Protein AF-A0AAU8MXS6-F1 (afdb_monomer_lite)

pLDDT: mean 88.03, std 15.33, range [37.66, 98.56]

Foldseek 3Di:
DDDDDDDDDDDPPPPPDDDPDAQDDDDADDADEAPDKDWQDDDLLQQWTWIKHQHPDLVDRMDIDIDGNDPPRDHQEHEDECVVVVDDVVVQKGFHDWHWHAHPVARQKTKIKTKIKRAFPPDQADQDPVRDRDDDPVVQVVCVVVVNHGDGMYMYMDMDMDGDGDPD

Radius of gyration: 22.42 Å; chains: 1; bounding box: 41×29×97 Å

Secondary structure (DSSP, 8-state):
---------------PPPPPPPSS-PPPPPPBPBT--EEEEEEGGGTEEEEEEE-S-SSS-EEEEEEES-TT---SSEEEEHHHH---TTTT-EEEEEEEEEETTEEEEEEEEEEEEE----PPPPB-TTS-B---HHHHHHHHHTT-SPP--EEEEEEEEEEPPTT-

Organism: NCBI:txid1792846

Structure (mmCIF, N/CA/C/O backbone):
data_AF-A0AAU8MXS6-F1
#
_entry.id   AF-A0AAU8MXS6-F1
#
loop_
_atom_site.group_PDB
_atom_site.id
_atom_site.type_symbol
_atom_site.label_atom_id
_atom_site.label_alt_id
_atom_site.label_comp_id
_atom_site.label_asym_id
_atom_site.label_entity_id
_atom_site.label_seq_id
_atom_site.pdbx_PDB_ins_code
_atom_site.Cartn_x
_atom_site.Cartn_y
_atom_site.Cartn_z
_atom_site.occupancy
_atom_site.B_iso_or_equiv
_atom_site.auth_seq_id
_atom_site.auth_comp_id
_atom_site.auth_asym_id
_atom_site.auth_atom_id
_atom_site.pdbx_PDB_model_num
ATOM 1 N N . MET A 1 1 ? -20.777 0.493 -58.062 1.00 40.25 1 MET A N 1
ATOM 2 C CA . MET A 1 1 ? -20.176 1.740 -57.546 1.00 40.25 1 MET A CA 1
ATOM 3 C C . MET A 1 1 ? -20.179 1.656 -56.030 1.00 40.25 1 MET A C 1
ATOM 5 O O . MET A 1 1 ? -21.248 1.624 -55.441 1.00 40.25 1 MET A O 1
ATOM 9 N N . ILE A 1 2 ? -19.001 1.482 -55.432 1.00 47.06 2 ILE A N 1
ATOM 10 C CA . ILE A 1 2 ? -18.788 1.376 -53.982 1.00 47.06 2 ILE A CA 1
ATOM 11 C C . ILE A 1 2 ? -18.377 2.770 -53.501 1.00 47.06 2 ILE A C 1
ATOM 13 O O . ILE A 1 2 ? -17.448 3.337 -54.071 1.00 47.06 2 ILE A O 1
ATOM 17 N N . ALA A 1 3 ? -19.040 3.319 -52.484 1.00 44.59 3 ALA A N 1
ATOM 18 C CA . ALA A 1 3 ? -18.560 4.504 -51.777 1.00 44.59 3 ALA A CA 1
ATOM 19 C C . ALA A 1 3 ? -18.800 4.322 -50.275 1.00 44.59 3 ALA A C 1
ATOM 21 O O . ALA A 1 3 ? -19.932 4.276 -49.797 1.00 44.59 3 ALA A O 1
ATOM 22 N N . SER A 1 4 ? -17.685 4.121 -49.584 1.00 49.50 4 SER A N 1
ATOM 23 C CA . SER A 1 4 ? -17.537 3.702 -48.198 1.00 49.50 4 SER A CA 1
ATOM 24 C C . SER A 1 4 ? -17.955 4.779 -47.193 1.00 49.50 4 SER A C 1
ATOM 26 O O . SER A 1 4 ? -17.556 5.935 -47.315 1.00 49.50 4 SER A O 1
ATOM 28 N N . LEU A 1 5 ? -18.685 4.375 -46.148 1.00 52.12 5 LEU A N 1
ATOM 29 C CA . LEU A 1 5 ? -18.848 5.151 -44.916 1.00 52.12 5 LEU A CA 1
ATOM 30 C C . LEU A 1 5 ? -17.538 5.114 -44.107 1.00 52.12 5 LEU A C 1
ATOM 32 O O . LEU A 1 5 ? -17.095 4.039 -43.703 1.00 52.12 5 LEU A O 1
ATOM 36 N N . LEU A 1 6 ? -16.947 6.279 -43.825 1.00 51.25 6 LEU A N 1
ATOM 37 C CA . LEU A 1 6 ? -15.937 6.432 -42.775 1.00 51.25 6 LEU A CA 1
ATOM 38 C C . LEU A 1 6 ? -16.637 6.668 -41.428 1.00 51.25 6 LEU A C 1
ATOM 40 O O . LEU A 1 6 ? -17.247 7.713 -41.212 1.00 51.25 6 LEU A O 1
ATOM 44 N N . CYS A 1 7 ? -16.509 5.710 -40.509 1.00 44.09 7 CYS A N 1
ATOM 45 C CA . CYS A 1 7 ? -16.785 5.906 -39.088 1.00 44.09 7 CYS A CA 1
ATOM 46 C C . CYS A 1 7 ? -15.515 6.434 -38.406 1.00 44.09 7 CYS A C 1
ATOM 48 O O . CYS A 1 7 ? -14.561 5.687 -38.192 1.00 44.09 7 CYS A O 1
ATOM 50 N N . THR A 1 8 ? -15.499 7.716 -38.053 1.00 57.19 8 THR A N 1
ATOM 51 C CA . THR A 1 8 ? -14.440 8.321 -37.236 1.00 57.19 8 THR A CA 1
ATOM 52 C C . THR A 1 8 ? -14.635 7.894 -35.779 1.00 57.19 8 THR A C 1
ATOM 54 O O . THR A 1 8 ? -15.556 8.354 -35.106 1.00 57.19 8 THR A O 1
ATOM 57 N N . GLY A 1 9 ? -13.797 6.978 -35.291 1.00 46.97 9 GLY A N 1
ATOM 58 C CA . GLY A 1 9 ? -13.799 6.554 -33.891 1.00 46.97 9 GLY A CA 1
ATOM 59 C C . GLY A 1 9 ? -13.291 7.666 -32.972 1.00 46.97 9 GLY A C 1
ATOM 60 O O . GLY A 1 9 ? -12.161 8.129 -33.121 1.00 46.97 9 GLY A O 1
ATOM 61 N N . LEU A 1 10 ? -14.113 8.082 -32.004 1.00 50.62 10 LEU A N 1
ATOM 62 C CA . LEU A 1 10 ? -13.661 8.908 -30.888 1.00 50.62 10 LEU A CA 1
ATOM 63 C C . LEU A 1 10 ? -12.763 8.064 -29.976 1.00 50.62 10 LEU A C 1
ATOM 65 O O . LEU A 1 10 ? -13.235 7.180 -29.262 1.00 50.62 10 LEU A O 1
ATOM 69 N N . ALA A 1 11 ? -11.464 8.355 -29.981 1.00 47.00 11 ALA A N 1
ATOM 70 C CA . ALA A 1 11 ? -10.541 7.869 -28.968 1.00 47.00 11 ALA A CA 1
ATOM 71 C C . ALA A 1 11 ? -10.837 8.587 -27.640 1.00 47.00 11 ALA A C 1
ATOM 73 O O . ALA A 1 11 ? -10.437 9.732 -27.427 1.00 47.00 11 ALA A O 1
ATOM 74 N N . GLY A 1 12 ? -11.568 7.914 -26.751 1.00 40.00 12 GLY A N 1
ATOM 75 C CA . GLY A 1 12 ? -11.759 8.333 -25.367 1.00 40.00 12 GLY A CA 1
ATOM 76 C C . GLY A 1 12 ? -10.446 8.241 -24.595 1.00 40.00 12 GLY A C 1
ATOM 77 O O . GLY A 1 12 ? -10.146 7.218 -23.985 1.00 40.00 12 GLY A O 1
ATOM 78 N N . GLY A 1 13 ? -9.650 9.309 -24.620 1.00 40.53 13 GLY A N 1
ATOM 79 C CA . GLY A 1 13 ? -8.551 9.487 -23.681 1.00 40.53 13 GLY A CA 1
ATOM 80 C C . GLY A 1 13 ? -9.128 9.706 -22.288 1.00 40.53 13 GLY A C 1
ATOM 81 O O . GLY A 1 13 ? -9.574 10.808 -21.974 1.00 40.53 13 GLY A O 1
ATOM 82 N N . ALA A 1 14 ? -9.144 8.660 -21.462 1.00 43.31 14 ALA A N 1
ATOM 83 C CA . ALA A 1 14 ? -9.411 8.786 -20.038 1.00 43.31 14 ALA A CA 1
ATOM 84 C C . ALA A 1 14 ? -8.336 9.701 -19.432 1.00 43.31 14 ALA A C 1
ATOM 86 O O . ALA A 1 14 ? -7.217 9.273 -19.158 1.00 43.31 14 ALA A O 1
ATOM 87 N N . HIS A 1 15 ? -8.663 10.983 -19.268 1.00 37.66 15 HIS A N 1
ATOM 88 C CA . HIS A 1 15 ? -7.896 11.881 -18.419 1.00 37.66 15 HIS A CA 1
ATOM 89 C C . HIS A 1 15 ? -8.007 11.331 -16.997 1.00 37.66 15 HIS A C 1
ATOM 91 O O . HIS A 1 15 ? -9.010 11.537 -16.315 1.00 37.66 15 HIS A O 1
ATOM 97 N N . ALA A 1 16 ? -6.995 10.581 -16.562 1.00 54.59 16 ALA A N 1
ATOM 98 C CA . ALA A 1 16 ? -6.805 10.333 -15.146 1.00 54.59 16 ALA A CA 1
ATOM 99 C C . ALA A 1 16 ? -6.630 11.707 -14.493 1.00 54.59 16 ALA A C 1
ATOM 101 O O . ALA A 1 16 ? -5.709 12.448 -14.848 1.00 54.59 16 ALA A O 1
ATOM 102 N N . ALA A 1 17 ? -7.555 12.080 -13.606 1.00 61.12 17 ALA A N 1
ATOM 103 C CA . ALA A 1 17 ? -7.395 13.270 -12.786 1.00 61.12 17 ALA A CA 1
ATOM 104 C C . ALA A 1 17 ? -6.012 13.212 -12.125 1.00 61.12 17 ALA A C 1
ATOM 106 O O . ALA A 1 17 ? -5.599 12.149 -11.654 1.00 61.12 17 ALA A O 1
ATOM 107 N N . ALA A 1 18 ? -5.284 14.329 -12.149 1.00 79.75 18 ALA A N 1
ATOM 108 C CA . ALA A 1 18 ? -3.978 14.396 -11.515 1.00 79.75 18 ALA A CA 1
ATOM 109 C C . ALA A 1 18 ? -4.115 13.987 -10.043 1.00 79.75 18 ALA A C 1
ATOM 111 O O . ALA A 1 18 ? -5.031 14.443 -9.354 1.00 79.75 18 ALA A O 1
ATOM 112 N N . ASP A 1 19 ? -3.220 13.112 -9.583 1.00 87.81 19 ASP A N 1
ATOM 113 C CA . ASP A 1 19 ? -3.178 12.722 -8.176 1.00 87.81 19 ASP A CA 1
ATOM 114 C C . ASP A 1 19 ? -3.042 13.983 -7.297 1.00 87.81 19 ASP A C 1
ATOM 116 O O . ASP A 1 19 ? -2.292 14.896 -7.673 1.00 87.81 19 ASP A O 1
ATOM 120 N N . PRO A 1 20 ? -3.714 14.058 -6.129 1.00 94.00 20 PRO A N 1
ATOM 121 C CA . PRO A 1 20 ? -3.485 15.140 -5.177 1.00 94.00 20 PRO A CA 1
ATOM 122 C C . PRO A 1 20 ? -2.015 15.222 -4.753 1.00 94.00 20 PRO A C 1
ATOM 124 O O . PRO A 1 20 ? -1.210 14.322 -5.002 1.00 94.00 20 PRO A O 1
ATOM 127 N N . VAL A 1 21 ? -1.642 16.298 -4.064 1.00 94.50 21 VAL A N 1
ATOM 128 C CA . VAL A 1 21 ? -0.280 16.412 -3.529 1.00 94.50 21 VAL A CA 1
ATOM 129 C C . VAL A 1 21 ? -0.109 15.403 -2.386 1.00 94.50 21 VAL A C 1
ATOM 131 O O . VAL A 1 21 ? -0.863 15.471 -1.414 1.00 94.50 21 VAL A O 1
ATOM 134 N N . PRO A 1 22 ? 0.861 14.470 -2.458 1.00 97.00 22 PRO A N 1
ATOM 135 C CA . PRO A 1 22 ? 1.072 13.510 -1.385 1.00 97.00 22 PRO A CA 1
ATOM 136 C C . PRO A 1 22 ? 1.623 14.208 -0.140 1.00 97.00 22 PRO A C 1
ATOM 138 O O . PRO A 1 22 ? 2.498 15.074 -0.228 1.00 97.00 22 PRO A O 1
ATOM 141 N N . GLU A 1 23 ? 1.151 13.787 1.032 1.00 96.75 23 GLU A N 1
ATOM 142 C CA . GLU A 1 23 ? 1.664 14.262 2.321 1.00 96.75 23 GLU A CA 1
ATOM 143 C C . GLU A 1 23 ? 3.162 13.958 2.483 1.00 96.75 23 GLU A C 1
ATOM 145 O O . GLU A 1 23 ? 3.937 14.802 2.936 1.00 96.75 23 GLU A O 1
ATOM 150 N N . ILE A 1 24 ? 3.586 12.754 2.089 1.00 96.44 24 ILE A N 1
ATOM 151 C CA . ILE A 1 24 ? 4.987 12.341 2.109 1.00 96.44 24 ILE A CA 1
ATOM 152 C C . ILE A 1 24 ? 5.646 12.752 0.793 1.00 96.44 24 ILE A C 1
ATOM 154 O O . ILE A 1 24 ? 5.313 12.251 -0.281 1.00 96.44 24 ILE A O 1
ATOM 158 N N . LYS A 1 25 ? 6.657 13.620 0.885 1.00 95.56 25 LYS A N 1
ATOM 159 C CA . LYS A 1 25 ? 7.515 13.980 -0.248 1.00 95.56 25 LYS A CA 1
ATOM 160 C C . LYS A 1 25 ? 8.680 13.000 -0.337 1.00 95.56 25 LYS A C 1
ATOM 162 O O . LYS A 1 25 ? 9.519 12.951 0.561 1.00 95.56 25 LYS A O 1
ATOM 167 N N . ARG A 1 26 ? 8.740 12.223 -1.419 1.00 92.25 26 ARG A N 1
ATOM 168 C CA . ARG A 1 26 ? 9.819 11.258 -1.667 1.00 92.25 26 ARG A CA 1
ATOM 169 C C . ARG A 1 26 ? 10.828 11.793 -2.670 1.00 92.25 26 ARG A C 1
ATOM 171 O O . ARG A 1 26 ? 10.457 12.384 -3.680 1.00 92.25 26 ARG A O 1
ATOM 178 N N . ALA A 1 27 ? 12.101 11.517 -2.407 1.00 93.44 27 ALA A N 1
ATOM 179 C CA . ALA A 1 27 ? 13.117 11.569 -3.445 1.00 93.44 27 ALA A CA 1
ATOM 180 C C . ALA A 1 27 ? 12.875 10.439 -4.468 1.00 93.44 27 ALA A C 1
ATOM 182 O O . ALA A 1 27 ? 12.262 9.421 -4.116 1.00 93.44 27 ALA A O 1
ATOM 183 N N . PRO A 1 28 ? 13.360 10.583 -5.714 1.00 91.50 28 PRO A N 1
ATOM 184 C CA . PRO A 1 28 ? 13.352 9.494 -6.684 1.00 91.50 28 PRO A CA 1
ATOM 185 C C . PRO A 1 28 ? 13.995 8.235 -6.098 1.00 91.50 28 PRO A C 1
ATOM 187 O O . PRO A 1 28 ? 15.038 8.309 -5.446 1.00 91.50 28 PRO A O 1
ATOM 190 N N . ILE A 1 29 ? 13.373 7.080 -6.329 1.00 93.19 29 ILE A N 1
ATOM 191 C CA . ILE A 1 29 ? 13.908 5.799 -5.865 1.00 93.19 29 ILE A CA 1
ATOM 192 C C . ILE A 1 29 ? 14.741 5.126 -6.963 1.00 93.19 29 ILE A C 1
ATOM 194 O O . ILE A 1 29 ? 14.400 5.243 -8.143 1.00 93.19 29 ILE A O 1
ATOM 198 N N . PRO A 1 30 ? 15.822 4.408 -6.602 1.00 95.06 30 PRO A N 1
ATOM 199 C CA . PRO A 1 30 ? 16.625 3.673 -7.569 1.00 95.06 30 PRO A CA 1
ATOM 200 C C . PRO A 1 30 ? 15.797 2.639 -8.331 1.00 95.06 30 PRO A C 1
ATOM 202 O O . PRO A 1 30 ? 14.904 1.999 -7.761 1.00 95.06 30 PRO A O 1
ATOM 205 N N . ALA A 1 31 ? 16.143 2.441 -9.603 1.00 96.75 31 ALA A N 1
ATOM 206 C CA . ALA A 1 31 ? 15.524 1.421 -10.434 1.00 96.75 31 ALA A CA 1
ATOM 207 C C . ALA A 1 31 ? 15.688 0.024 -9.812 1.00 96.75 31 ALA A C 1
ATOM 209 O O . ALA A 1 31 ? 16.749 -0.316 -9.285 1.00 96.75 31 ALA A O 1
ATOM 210 N N . GLN A 1 32 ? 14.631 -0.783 -9.874 1.00 97.44 32 GLN A N 1
ATOM 211 C CA . GLN A 1 32 ? 14.602 -2.123 -9.291 1.00 97.44 32 GLN A CA 1
ATOM 212 C C . GLN A 1 32 ? 14.749 -3.187 -10.377 1.00 97.44 32 GLN A C 1
ATOM 214 O O . GLN A 1 32 ? 14.143 -3.092 -11.444 1.00 97.44 32 GLN A O 1
ATOM 219 N N . ALA A 1 33 ? 15.553 -4.212 -10.098 1.00 94.62 33 ALA A N 1
ATOM 220 C CA . ALA A 1 33 ? 15.728 -5.350 -10.994 1.00 94.62 33 ALA A CA 1
ATOM 221 C C . ALA A 1 33 ? 14.474 -6.239 -11.036 1.00 94.62 33 ALA A C 1
ATOM 223 O O . ALA A 1 33 ? 13.770 -6.393 -10.032 1.00 94.62 33 ALA A O 1
ATOM 224 N N . ALA A 1 34 ? 14.232 -6.873 -12.185 1.00 94.25 34 ALA A N 1
ATOM 225 C CA . ALA A 1 34 ? 13.228 -7.925 -12.304 1.00 94.25 34 ALA A CA 1
ATOM 226 C C . ALA A 1 34 ? 13.597 -9.154 -11.452 1.00 94.25 34 ALA A C 1
ATOM 228 O O . ALA A 1 34 ? 14.768 -9.411 -11.175 1.00 94.25 34 ALA A O 1
ATOM 229 N N . GLY A 1 35 ? 12.588 -9.901 -11.005 1.00 95.25 35 GLY A N 1
ATOM 230 C CA . GLY A 1 35 ? 12.750 -11.117 -10.206 1.00 95.25 35 GLY A CA 1
ATOM 231 C C . GLY A 1 35 ? 13.139 -10.890 -8.740 1.00 95.25 35 GLY A C 1
ATOM 232 O O . GLY A 1 35 ? 13.247 -11.860 -7.994 1.00 95.25 35 GLY A O 1
ATOM 233 N N . ARG A 1 36 ? 13.317 -9.638 -8.289 1.00 95.69 36 ARG A N 1
ATOM 234 C CA . ARG A 1 36 ? 13.657 -9.311 -6.895 1.00 95.69 36 ARG A CA 1
ATOM 235 C C . ARG A 1 36 ? 12.523 -8.583 -6.174 1.00 95.69 36 ARG A C 1
ATOM 237 O O . ARG A 1 36 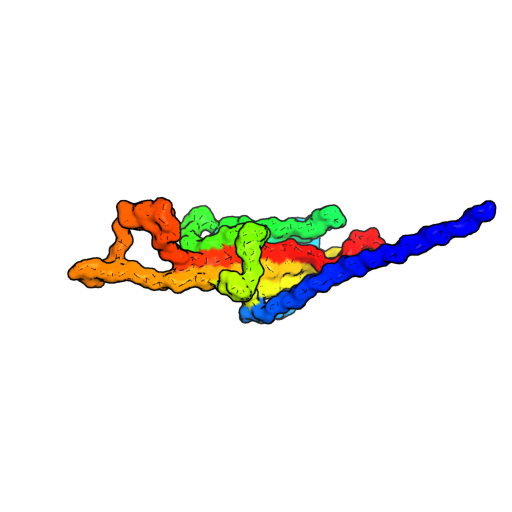? 12.132 -7.481 -6.567 1.00 95.69 36 ARG A O 1
ATOM 244 N N . VAL A 1 37 ? 12.039 -9.185 -5.086 1.00 97.56 37 VAL A N 1
ATOM 245 C CA . VAL A 1 37 ? 11.091 -8.527 -4.177 1.00 97.56 37 VAL A CA 1
ATOM 246 C C . VAL A 1 37 ? 11.782 -7.339 -3.515 1.00 97.56 37 VAL A C 1
ATOM 248 O O . VAL A 1 37 ? 12.888 -7.465 -2.988 1.00 97.56 37 VAL A O 1
ATOM 251 N N . HIS A 1 38 ? 11.119 -6.190 -3.525 1.00 97.44 38 HIS A N 1
ATOM 252 C CA . HIS A 1 38 ? 11.560 -4.981 -2.845 1.00 97.44 38 HIS A CA 1
ATOM 253 C C . HIS A 1 38 ? 10.444 -4.430 -1.960 1.00 97.44 38 HIS A C 1
ATOM 255 O O . HIS A 1 38 ? 9.254 -4.550 -2.253 1.00 97.44 38 HIS A O 1
ATOM 261 N N . THR A 1 39 ? 10.838 -3.822 -0.842 1.00 97.12 39 THR A N 1
ATOM 262 C CA . THR A 1 39 ? 9.896 -3.168 0.069 1.00 97.12 39 THR A CA 1
ATOM 263 C C . THR A 1 39 ? 9.600 -1.762 -0.429 1.00 97.12 39 THR A C 1
ATOM 265 O O . THR A 1 39 ? 10.515 -0.964 -0.611 1.00 97.12 39 THR A O 1
ATOM 268 N N . LEU A 1 40 ? 8.319 -1.451 -0.601 1.00 96.88 40 LEU A N 1
ATOM 269 C CA . LEU A 1 40 ? 7.847 -0.125 -0.996 1.00 96.88 40 LEU A CA 1
ATOM 270 C C . LEU A 1 40 ? 7.641 0.756 0.232 1.00 96.88 40 LEU A C 1
ATOM 272 O O . LEU A 1 40 ? 8.113 1.889 0.293 1.00 96.88 40 LEU A O 1
ATOM 276 N N . ARG A 1 41 ? 6.957 0.212 1.241 1.00 97.12 41 ARG A N 1
ATOM 277 C CA . ARG A 1 41 ? 6.707 0.905 2.501 1.00 97.12 41 ARG A CA 1
ATOM 278 C C . ARG A 1 41 ? 6.368 -0.071 3.613 1.00 97.12 41 ARG A C 1
ATOM 280 O O . ARG A 1 41 ? 5.695 -1.071 3.389 1.00 97.12 41 ARG A O 1
ATOM 287 N N . GLN A 1 42 ? 6.771 0.263 4.830 1.00 97.19 42 GLN A N 1
ATOM 288 C CA . GLN A 1 42 ? 6.224 -0.343 6.039 1.00 97.19 42 GLN A CA 1
ATOM 289 C C . GLN A 1 42 ? 5.261 0.637 6.711 1.00 97.19 42 GLN A C 1
ATOM 291 O O . GLN A 1 42 ? 5.520 1.839 6.751 1.00 97.19 42 GLN A O 1
ATOM 296 N N . ILE A 1 43 ? 4.152 0.110 7.221 1.00 97.31 43 ILE A N 1
ATOM 297 C CA . ILE A 1 43 ? 3.133 0.834 7.983 1.00 97.31 43 ILE A CA 1
ATOM 298 C C . ILE A 1 43 ? 2.994 0.110 9.331 1.00 97.31 43 ILE A C 1
ATOM 300 O O . ILE A 1 43 ? 2.165 -0.800 9.462 1.00 97.31 43 ILE A O 1
ATOM 304 N N . PRO A 1 44 ? 3.855 0.430 10.318 1.00 96.06 44 PRO A N 1
ATOM 305 C CA . PRO A 1 44 ? 3.908 -0.278 11.598 1.00 96.06 44 PRO A CA 1
ATOM 306 C C . PRO A 1 44 ? 2.580 -0.272 12.361 1.00 96.06 44 PRO A C 1
ATOM 308 O O . PRO A 1 44 ? 2.208 -1.265 12.980 1.00 96.06 44 PRO A O 1
ATOM 311 N N . GLU A 1 45 ? 1.833 0.825 12.298 1.00 94.38 45 GLU A N 1
ATOM 312 C CA . GLU A 1 45 ? 0.514 0.983 12.905 1.00 94.38 45 GLU A CA 1
ATOM 313 C C . GLU A 1 45 ? -0.536 0.047 12.300 1.00 94.38 45 GLU A C 1
ATOM 315 O O . GLU A 1 45 ? -1.432 -0.389 13.018 1.00 94.38 45 GLU A O 1
ATOM 320 N N . ALA A 1 46 ? -0.396 -0.324 11.026 1.00 97.12 46 ALA A N 1
ATOM 321 C CA . ALA A 1 46 ? -1.254 -1.299 10.359 1.00 97.12 46 ALA A CA 1
ATOM 322 C C . ALA A 1 46 ? -0.663 -2.720 10.363 1.00 97.12 46 ALA A C 1
ATOM 324 O O . ALA A 1 46 ? -1.253 -3.627 9.778 1.00 97.12 46 ALA A O 1
ATOM 325 N N . CYS A 1 47 ? 0.500 -2.926 10.997 1.00 97.50 47 CYS A N 1
ATOM 326 C CA . CYS A 1 47 ? 1.250 -4.183 10.947 1.00 97.50 47 CYS A CA 1
ATOM 327 C C . CYS A 1 47 ? 1.478 -4.700 9.517 1.00 97.50 47 CYS A C 1
ATOM 329 O O . CYS A 1 47 ? 1.480 -5.911 9.281 1.00 97.50 47 CYS A O 1
ATOM 331 N N . ALA A 1 48 ? 1.647 -3.783 8.562 1.00 98.12 48 ALA A N 1
ATOM 332 C CA . ALA A 1 48 ? 1.666 -4.086 7.138 1.00 98.12 48 ALA A CA 1
ATOM 333 C C . ALA A 1 48 ? 2.989 -3.664 6.496 1.00 98.12 48 ALA A C 1
ATOM 335 O O . ALA A 1 48 ? 3.525 -2.589 6.775 1.00 98.12 48 ALA A O 1
ATOM 336 N N . ARG A 1 49 ? 3.506 -4.508 5.608 1.00 98.25 49 ARG A N 1
ATOM 337 C CA . ARG A 1 49 ? 4.594 -4.195 4.689 1.00 98.25 49 ARG A CA 1
ATOM 338 C C . ARG A 1 49 ? 4.072 -4.339 3.275 1.00 98.25 49 ARG A C 1
ATOM 340 O O . ARG A 1 49 ? 3.470 -5.345 2.922 1.00 98.25 49 ARG A O 1
ATOM 347 N N . ILE A 1 50 ? 4.299 -3.306 2.488 1.00 98.31 50 ILE A N 1
ATOM 348 C CA . ILE A 1 50 ? 3.957 -3.276 1.083 1.00 98.31 50 ILE A CA 1
ATOM 349 C C . ILE A 1 50 ? 5.189 -3.711 0.300 1.00 98.31 50 ILE A C 1
ATOM 351 O O . ILE A 1 50 ? 6.264 -3.120 0.443 1.00 98.31 50 ILE A O 1
ATOM 355 N N . GLU A 1 51 ? 5.018 -4.737 -0.517 1.00 98.25 51 GLU A N 1
ATOM 356 C CA . GLU A 1 51 ? 6.062 -5.356 -1.318 1.00 98.25 51 GLU A CA 1
ATOM 357 C C . GLU A 1 51 ? 5.716 -5.269 -2.802 1.00 98.25 51 GLU A C 1
ATOM 359 O O . GLU A 1 51 ? 4.548 -5.283 -3.203 1.00 98.25 51 GLU A O 1
ATOM 364 N N . GLY A 1 52 ? 6.765 -5.163 -3.607 1.00 98.06 52 GLY A N 1
ATOM 365 C CA . GLY A 1 52 ? 6.691 -5.071 -5.051 1.00 98.06 52 GLY A CA 1
ATOM 366 C C . GLY A 1 52 ? 7.722 -5.964 -5.727 1.00 98.06 52 GLY A C 1
ATOM 367 O O . GLY A 1 52 ? 8.763 -6.281 -5.149 1.00 98.06 52 GLY A O 1
ATOM 368 N N . LEU A 1 53 ? 7.431 -6.381 -6.954 1.00 97.88 53 LEU A N 1
ATOM 369 C CA . LEU A 1 53 ? 8.296 -7.237 -7.761 1.00 97.88 53 LEU A CA 1
ATOM 370 C C . LEU A 1 53 ? 8.032 -6.962 -9.241 1.00 97.88 53 LEU A C 1
ATOM 372 O O . LEU A 1 53 ? 6.938 -7.238 -9.726 1.00 97.88 53 LEU A O 1
ATOM 376 N N . PHE A 1 54 ? 9.049 -6.522 -9.982 1.00 97.12 54 PHE A N 1
ATOM 377 C CA . PHE A 1 54 ? 9.001 -6.612 -11.442 1.00 97.12 54 PHE A CA 1
ATOM 378 C C . PHE A 1 54 ? 9.131 -8.076 -11.855 1.00 97.12 54 PHE A C 1
ATOM 380 O O . PHE A 1 54 ? 10.090 -8.744 -11.473 1.00 97.12 54 PHE A O 1
ATOM 387 N N . THR A 1 55 ? 8.169 -8.593 -12.612 1.00 95.00 55 THR A N 1
ATOM 388 C CA . THR A 1 55 ? 8.086 -10.032 -12.924 1.00 95.00 55 THR A CA 1
ATOM 389 C C . THR A 1 55 ? 8.952 -10.441 -14.112 1.00 95.00 55 THR A C 1
ATOM 391 O O . THR A 1 55 ? 9.283 -11.615 -14.246 1.00 95.00 55 THR A O 1
ATOM 394 N N . GLY A 1 56 ? 9.281 -9.487 -14.990 1.00 90.81 56 GLY A N 1
ATOM 395 C CA . GLY A 1 56 ? 9.867 -9.757 -16.305 1.00 90.81 56 GLY A CA 1
ATOM 396 C C . GLY A 1 56 ? 8.862 -10.254 -17.355 1.00 90.81 56 GLY A C 1
ATOM 397 O O . GLY A 1 56 ? 9.267 -10.573 -18.466 1.00 90.81 56 GLY A O 1
ATOM 398 N N . GLN A 1 57 ? 7.565 -10.318 -17.036 1.00 90.12 57 GLN A N 1
ATOM 399 C CA . GLN A 1 57 ? 6.515 -10.807 -17.934 1.00 90.12 57 GLN A CA 1
ATOM 400 C C . GLN A 1 57 ? 5.684 -9.640 -18.470 1.00 90.12 57 GLN A C 1
ATOM 402 O O . GLN A 1 57 ? 5.159 -8.851 -17.691 1.00 90.12 57 GLN A O 1
ATOM 407 N N . ALA A 1 58 ? 5.505 -9.541 -19.789 1.00 87.00 58 ALA A N 1
ATOM 408 C CA . ALA A 1 58 ? 4.765 -8.428 -20.392 1.00 87.00 58 ALA A CA 1
ATOM 409 C C . ALA A 1 58 ? 3.276 -8.387 -19.990 1.00 87.00 58 ALA A C 1
ATOM 411 O O . ALA A 1 58 ? 2.716 -7.304 -19.842 1.00 87.00 58 ALA A O 1
ATOM 412 N N . ALA A 1 59 ? 2.646 -9.550 -19.788 1.00 89.56 59 ALA A N 1
ATOM 413 C CA . ALA A 1 59 ? 1.227 -9.649 -19.431 1.00 89.56 59 ALA A CA 1
ATOM 414 C C . ALA A 1 59 ? 0.930 -9.222 -17.982 1.00 89.56 59 ALA A C 1
ATOM 416 O O . ALA A 1 59 ? -0.144 -8.702 -17.697 1.00 89.56 59 ALA A O 1
ATOM 417 N N . GLU A 1 60 ? 1.884 -9.414 -17.071 1.00 92.06 60 GLU A N 1
ATOM 418 C CA . GLU A 1 60 ? 1.763 -9.030 -15.662 1.00 92.06 60 GLU A CA 1
ATOM 419 C C . GLU A 1 60 ? 3.096 -8.424 -15.196 1.00 92.06 60 GLU A C 1
ATOM 421 O O . GLU A 1 60 ? 3.844 -9.085 -14.478 1.00 92.06 60 GLU A O 1
ATOM 426 N N . PRO A 1 61 ? 3.455 -7.191 -15.606 1.00 94.25 61 PRO A N 1
ATOM 427 C CA . PRO A 1 61 ? 4.815 -6.661 -15.428 1.00 94.25 61 PRO A CA 1
ATOM 428 C C . PRO A 1 61 ? 5.239 -6.464 -13.976 1.00 94.25 61 PRO A C 1
ATOM 430 O O . PRO A 1 61 ? 6.435 -6.418 -13.675 1.00 94.25 61 PRO A O 1
ATOM 433 N N . TYR A 1 62 ? 4.269 -6.335 -13.072 1.00 97.19 62 TYR A N 1
ATOM 434 C CA . TYR A 1 62 ? 4.519 -6.012 -11.681 1.00 97.19 62 TYR A CA 1
ATOM 435 C C . TYR A 1 62 ? 3.557 -6.740 -10.750 1.00 97.19 62 TYR A C 1
ATOM 437 O O . TYR A 1 62 ? 2.341 -6.640 -10.899 1.00 97.19 62 TYR A O 1
ATOM 445 N N . LYS A 1 63 ? 4.115 -7.422 -9.750 1.00 97.62 63 LYS A N 1
ATOM 446 C CA . LYS A 1 63 ? 3.366 -7.993 -8.633 1.00 97.62 63 LYS A CA 1
ATOM 447 C C . LYS A 1 63 ? 3.429 -7.055 -7.443 1.00 97.62 63 LYS A C 1
ATOM 449 O O . LYS A 1 63 ? 4.480 -6.503 -7.123 1.00 97.62 63 LYS A O 1
ATOM 454 N N . PHE A 1 64 ? 2.290 -6.919 -6.784 1.00 96.94 64 PHE A N 1
ATOM 455 C CA . PHE A 1 64 ? 2.083 -6.068 -5.624 1.00 96.94 64 PHE A CA 1
ATOM 456 C C . PHE A 1 64 ? 1.435 -6.893 -4.516 1.00 96.94 64 PHE A C 1
ATOM 458 O O . PHE A 1 64 ? 0.457 -7.599 -4.762 1.00 96.94 64 PHE A O 1
ATOM 465 N N . ALA A 1 65 ? 1.971 -6.794 -3.303 1.00 97.50 65 ALA A N 1
ATOM 466 C CA . ALA A 1 65 ? 1.430 -7.493 -2.149 1.00 97.50 65 ALA A CA 1
ATOM 467 C C . ALA A 1 65 ? 1.476 -6.622 -0.895 1.00 97.50 65 ALA A C 1
ATOM 469 O O . ALA A 1 65 ? 2.396 -5.832 -0.682 1.00 97.50 65 ALA A O 1
ATOM 470 N N . VAL A 1 66 ? 0.485 -6.818 -0.029 1.00 97.50 66 VAL A N 1
ATOM 471 C CA . VAL A 1 66 ? 0.478 -6.283 1.331 1.00 97.50 66 VAL A CA 1
ATOM 472 C C . VAL A 1 66 ? 0.597 -7.468 2.271 1.00 97.50 66 VAL A C 1
ATOM 474 O O . VAL A 1 66 ? -0.320 -8.279 2.383 1.00 97.50 66 VAL A O 1
ATOM 477 N N . VAL A 1 67 ? 1.745 -7.582 2.925 1.00 97.06 67 VAL A N 1
ATOM 478 C CA . VAL A 1 67 ? 2.063 -8.692 3.821 1.00 97.06 67 VAL A CA 1
ATOM 479 C C . VAL A 1 67 ? 2.101 -8.215 5.264 1.00 97.06 67 VAL A C 1
ATOM 481 O O . VAL A 1 67 ? 2.369 -7.048 5.558 1.00 97.06 67 VAL A O 1
ATOM 484 N N . ARG A 1 68 ? 1.837 -9.124 6.199 1.00 96.31 68 ARG A N 1
ATOM 485 C CA . ARG A 1 68 ? 1.945 -8.826 7.627 1.00 96.31 68 ARG A CA 1
ATOM 486 C C . ARG A 1 68 ? 3.418 -8.711 8.022 1.00 96.31 68 ARG A C 1
ATOM 488 O O . ARG A 1 68 ? 4.221 -9.562 7.655 1.00 96.31 68 ARG A O 1
ATOM 495 N N . THR A 1 69 ? 3.772 -7.687 8.797 1.00 95.88 69 THR A N 1
ATOM 496 C CA . THR A 1 69 ? 5.163 -7.475 9.242 1.00 95.88 69 THR A CA 1
ATOM 497 C C . THR A 1 69 ? 5.638 -8.540 10.228 1.00 95.88 69 THR A C 1
ATOM 499 O O . THR A 1 69 ? 6.794 -8.945 10.175 1.00 95.88 69 THR A O 1
ATOM 502 N N . SER A 1 70 ? 4.759 -8.982 11.132 1.00 93.62 70 SER A N 1
ATOM 503 C CA . SER A 1 70 ? 5.027 -10.031 12.122 1.00 93.62 70 SER A CA 1
ATOM 504 C C . SER A 1 70 ? 3.721 -10.678 12.603 1.00 93.62 70 SER A C 1
ATOM 506 O O . SER A 1 70 ? 2.723 -9.966 12.772 1.00 93.62 70 SER A O 1
ATOM 508 N N . PRO A 1 71 ? 3.694 -11.993 12.901 1.00 92.44 71 PRO A N 1
ATOM 509 C CA . PRO A 1 71 ? 2.532 -12.637 13.513 1.00 92.44 71 PRO A CA 1
ATOM 510 C C . PRO A 1 71 ? 2.128 -11.980 14.843 1.00 92.44 71 PRO A C 1
ATOM 512 O O . PRO A 1 71 ? 0.936 -11.807 15.091 1.00 92.44 71 PRO A O 1
ATOM 515 N N . THR A 1 72 ? 3.090 -11.509 15.642 1.00 94.50 72 THR A N 1
ATOM 516 C CA . THR A 1 72 ? 2.854 -10.924 16.976 1.00 94.50 72 THR A CA 1
ATOM 517 C C . THR A 1 72 ? 2.466 -9.444 16.960 1.00 94.50 72 THR A C 1
ATOM 519 O O . THR A 1 72 ? 2.167 -8.875 18.007 1.00 94.50 72 THR A O 1
ATOM 522 N N . CYS A 1 73 ? 2.456 -8.796 15.792 1.00 93.81 73 CYS A N 1
ATOM 523 C CA . CYS A 1 73 ? 2.156 -7.371 15.698 1.00 93.81 73 CYS A CA 1
ATOM 524 C C . CYS A 1 73 ? 0.677 -7.074 16.004 1.00 93.81 73 CYS A C 1
ATOM 526 O O . CYS A 1 73 ? -0.221 -7.684 15.424 1.00 93.81 73 CYS A O 1
ATOM 528 N N . GLN A 1 74 ? 0.412 -6.107 16.882 1.00 94.50 74 GLN A N 1
ATOM 529 C CA . GLN A 1 74 ? -0.948 -5.681 17.223 1.00 94.50 74 GLN A CA 1
ATOM 530 C C . GLN A 1 74 ? -1.310 -4.395 16.460 1.00 94.50 74 GLN A C 1
ATOM 532 O O . GLN A 1 74 ? -0.754 -3.333 16.765 1.00 94.50 74 GLN A O 1
ATOM 537 N N . PRO A 1 75 ? -2.192 -4.465 15.442 1.00 94.06 75 PRO A N 1
ATOM 538 C CA . PRO A 1 75 ? -2.501 -3.312 14.608 1.00 94.06 75 PRO A CA 1
ATOM 539 C C . PRO A 1 75 ? -3.338 -2.287 15.376 1.00 94.06 75 PRO A C 1
ATOM 541 O O . PRO A 1 75 ? -4.327 -2.617 16.024 1.00 94.06 75 PRO A O 1
ATOM 544 N N . ARG A 1 76 ? -2.944 -1.019 15.257 1.00 93.00 76 ARG A N 1
ATOM 545 C CA . ARG A 1 76 ? -3.672 0.164 15.753 1.00 93.00 76 ARG A CA 1
ATOM 546 C C . ARG A 1 76 ? -4.403 0.899 14.625 1.00 93.00 76 ARG A C 1
ATOM 548 O O . ARG A 1 76 ? -5.177 1.811 14.882 1.00 93.00 76 ARG A O 1
ATOM 555 N N . ALA A 1 77 ? -4.155 0.487 13.385 1.00 95.56 77 ALA A N 1
ATOM 556 C CA . ALA A 1 77 ? -4.827 0.918 12.174 1.00 95.56 77 ALA A CA 1
ATOM 557 C C . ALA A 1 77 ? -5.183 -0.307 11.322 1.00 95.56 77 ALA A C 1
ATOM 559 O O . ALA A 1 77 ? -4.541 -1.353 11.420 1.00 95.56 77 ALA A O 1
ATOM 560 N N . ARG A 1 78 ? -6.189 -0.190 10.455 1.00 95.81 78 ARG A N 1
ATOM 561 C CA . ARG A 1 78 ? -6.525 -1.248 9.488 1.00 95.81 78 ARG A CA 1
ATOM 562 C C . ARG A 1 78 ? -5.855 -0.977 8.155 1.00 95.81 78 ARG A C 1
ATOM 564 O O . ARG A 1 78 ? -5.851 0.158 7.697 1.00 95.81 78 ARG A O 1
ATOM 571 N N . PHE A 1 79 ? -5.390 -2.027 7.492 1.00 97.25 79 PHE A N 1
ATOM 572 C CA . PHE A 1 79 ? -5.139 -1.977 6.057 1.00 97.25 79 PHE A CA 1
ATOM 573 C C . PHE A 1 79 ? -6.365 -2.537 5.335 1.00 97.25 79 PHE A C 1
ATOM 575 O O . PHE A 1 79 ? -6.803 -3.647 5.638 1.00 97.25 79 PHE A O 1
ATOM 582 N N . VAL A 1 80 ? -6.957 -1.758 4.435 1.00 97.19 80 VAL A N 1
ATOM 583 C CA . VAL A 1 80 ? -8.170 -2.124 3.699 1.00 97.19 80 VAL A CA 1
ATOM 584 C C . VAL A 1 80 ? -7.898 -2.186 2.202 1.00 97.19 80 VAL A C 1
ATOM 586 O O . VAL A 1 80 ? -6.957 -1.579 1.691 1.00 97.19 80 VAL A O 1
ATOM 589 N N . ASP A 1 81 ? -8.736 -2.942 1.502 1.00 96.44 81 ASP A N 1
ATOM 590 C CA . ASP A 1 81 ? -8.697 -3.040 0.049 1.00 96.44 81 ASP A CA 1
ATOM 591 C C . ASP A 1 81 ? -9.060 -1.692 -0.593 1.00 96.44 81 ASP A C 1
ATOM 593 O O . ASP A 1 81 ? -10.109 -1.118 -0.293 1.00 96.44 81 ASP A O 1
ATOM 597 N N . ALA A 1 82 ? -8.191 -1.179 -1.468 1.00 96.31 82 ALA A N 1
ATOM 598 C CA . ALA A 1 82 ? -8.376 0.136 -2.076 1.00 96.31 82 ALA A CA 1
ATOM 599 C C . ALA A 1 82 ? -9.533 0.180 -3.084 1.00 96.31 82 ALA A C 1
ATOM 601 O O . ALA A 1 82 ? -10.208 1.205 -3.169 1.00 96.31 82 ALA A O 1
ATOM 602 N N . ALA A 1 83 ? -9.802 -0.914 -3.805 1.00 94.69 83 ALA A N 1
ATOM 603 C CA . ALA A 1 83 ? -10.895 -0.971 -4.775 1.00 94.69 83 ALA A CA 1
ATOM 604 C C . ALA A 1 83 ? -12.268 -0.924 -4.083 1.00 94.69 83 ALA A C 1
ATOM 606 O O . ALA A 1 83 ? -13.201 -0.308 -4.596 1.00 94.69 83 ALA A O 1
ATOM 607 N N . LYS A 1 84 ? -12.376 -1.516 -2.887 1.00 95.38 84 LYS A N 1
ATOM 608 C CA . LYS A 1 84 ? -13.572 -1.441 -2.033 1.00 95.38 84 LYS A CA 1
ATOM 609 C C . LYS A 1 84 ? -13.676 -0.119 -1.277 1.00 95.38 84 LYS A C 1
ATOM 611 O O . LYS A 1 84 ? -14.774 0.397 -1.112 1.00 95.38 84 LYS A O 1
ATOM 616 N N . ALA A 1 85 ? -12.556 0.407 -0.784 1.00 95.38 85 ALA A N 1
ATOM 617 C CA . ALA A 1 85 ? -12.541 1.620 0.032 1.00 95.38 85 ALA A CA 1
ATOM 618 C C . ALA A 1 85 ? -12.708 2.912 -0.781 1.00 95.38 85 ALA A C 1
ATOM 620 O O . ALA A 1 85 ? -13.159 3.904 -0.211 1.00 95.38 85 ALA A O 1
ATOM 621 N N . GLN A 1 86 ? -12.324 2.897 -2.065 1.00 95.94 86 GLN A N 1
ATOM 622 C CA . GLN A 1 86 ? -12.402 4.027 -3.002 1.00 95.94 86 GLN A CA 1
ATOM 623 C C . GLN A 1 86 ? -11.917 5.346 -2.368 1.00 95.94 86 GLN A C 1
ATOM 625 O O . GLN A 1 86 ? -12.693 6.293 -2.206 1.00 95.94 86 GLN A O 1
ATOM 630 N N . PRO A 1 87 ? -10.648 5.399 -1.919 1.00 97.12 87 PRO A N 1
ATOM 631 C CA . PRO A 1 87 ? -10.154 6.527 -1.148 1.00 97.12 87 PRO A CA 1
ATOM 632 C C . PRO A 1 87 ? -10.136 7.816 -1.979 1.00 97.12 87 PRO A C 1
ATOM 634 O O . PRO A 1 87 ? -9.711 7.824 -3.131 1.00 97.12 87 PRO A O 1
ATOM 637 N N . SER A 1 88 ? -10.592 8.906 -1.366 1.00 96.31 88 SER A N 1
ATOM 638 C CA . SER A 1 88 ? -10.622 10.252 -1.944 1.00 96.31 88 SER A CA 1
ATOM 639 C C . SER A 1 88 ? -10.626 11.309 -0.838 1.00 96.31 88 SER A C 1
ATOM 641 O O . SER A 1 88 ? -11.069 11.035 0.286 1.00 96.31 88 SER A O 1
ATOM 643 N N . GLU A 1 89 ? -10.170 12.523 -1.150 1.00 95.69 89 GLU A N 1
ATOM 644 C CA . GLU A 1 89 ? -10.181 13.650 -0.204 1.00 95.69 89 GLU A CA 1
ATOM 645 C C . GLU A 1 89 ? -11.603 13.979 0.263 1.00 95.69 89 GLU A C 1
ATOM 647 O O . GLU A 1 89 ? -11.844 14.183 1.453 1.00 95.69 89 GLU A O 1
ATOM 652 N N . GLN A 1 90 ? -12.573 13.892 -0.649 1.00 94.12 90 GLN A N 1
ATOM 653 C CA . GLN A 1 90 ? -13.998 14.087 -0.386 1.00 94.12 90 GLN A CA 1
ATOM 654 C C . GLN A 1 90 ? -14.551 13.058 0.611 1.00 94.12 90 GLN A C 1
ATOM 656 O O . GLN A 1 90 ? -15.405 13.384 1.431 1.00 94.12 90 GLN A O 1
ATOM 661 N N . ALA A 1 91 ? -14.044 11.821 0.587 1.00 94.31 91 ALA A N 1
ATOM 662 C CA . ALA A 1 91 ? -14.410 10.776 1.544 1.00 94.31 91 ALA A CA 1
ATOM 663 C C . ALA A 1 91 ? -13.583 10.825 2.851 1.00 94.31 91 ALA A C 1
ATOM 665 O O . ALA A 1 91 ? -13.612 9.873 3.649 1.00 94.31 91 ALA A O 1
ATOM 666 N N . GLY A 1 92 ? -12.849 11.921 3.076 1.00 95.19 92 GLY A N 1
ATOM 667 C CA . GLY A 1 92 ? -12.042 12.178 4.267 1.00 95.19 92 GLY A CA 1
ATOM 668 C C . GLY A 1 92 ? -10.720 11.413 4.301 1.00 95.19 92 GLY A C 1
ATOM 669 O O . GLY A 1 92 ? -10.169 11.204 5.381 1.00 95.19 92 GLY A O 1
ATOM 670 N N . TRP A 1 93 ? -10.231 10.940 3.153 1.00 97.56 93 TRP A N 1
ATOM 671 C CA . TRP A 1 93 ? -8.911 10.324 3.051 1.00 97.56 93 TRP A CA 1
ATOM 672 C C . TRP A 1 93 ? -7.853 11.375 2.732 1.00 97.56 93 TRP A C 1
ATOM 674 O O . TRP A 1 93 ? -8.077 12.294 1.960 1.00 97.56 93 TRP A O 1
ATOM 684 N N . THR A 1 94 ? -6.660 11.204 3.278 1.00 97.75 94 THR A N 1
ATOM 685 C CA . THR A 1 94 ? -5.481 11.990 2.922 1.00 97.75 94 THR A CA 1
ATOM 686 C C . THR A 1 94 ? -4.638 11.189 1.941 1.00 97.75 94 THR A C 1
ATOM 688 O O . THR A 1 94 ? -4.295 10.034 2.232 1.00 97.75 94 THR A O 1
ATOM 691 N N . PHE A 1 95 ? -4.286 11.791 0.801 1.00 98.06 95 PHE A N 1
ATOM 692 C CA . PHE A 1 95 ? -3.318 11.198 -0.117 1.00 98.06 95 PHE A CA 1
ATOM 693 C C . PHE A 1 95 ? -1.947 11.222 0.550 1.00 98.06 95 PHE A C 1
ATOM 695 O O . PHE A 1 95 ? -1.318 12.262 0.726 1.00 98.06 95 PHE A O 1
ATOM 702 N N . ASN A 1 96 ? -1.534 10.069 1.056 1.00 98.00 96 ASN A N 1
ATOM 703 C CA . ASN A 1 96 ? -0.453 10.002 2.020 1.00 98.00 96 ASN A CA 1
ATOM 704 C C . ASN A 1 96 ? 0.897 9.855 1.329 1.00 98.00 96 ASN A C 1
ATOM 706 O O . ASN A 1 96 ? 1.887 10.394 1.809 1.00 98.00 96 ASN A O 1
ATOM 710 N N . ASP A 1 97 ? 0.950 9.109 0.229 1.00 97.88 97 ASP A N 1
ATOM 711 C CA . ASP A 1 97 ? 2.212 8.764 -0.405 1.00 97.88 97 ASP A CA 1
ATOM 712 C C . ASP A 1 97 ? 2.035 8.356 -1.865 1.00 97.88 97 ASP A C 1
ATOM 714 O O . ASP A 1 97 ? 1.057 7.695 -2.228 1.00 97.88 97 ASP A O 1
ATOM 718 N N . LEU A 1 98 ? 3.042 8.690 -2.664 1.00 97.75 98 LEU A N 1
ATOM 719 C CA . LEU A 1 98 ? 3.158 8.327 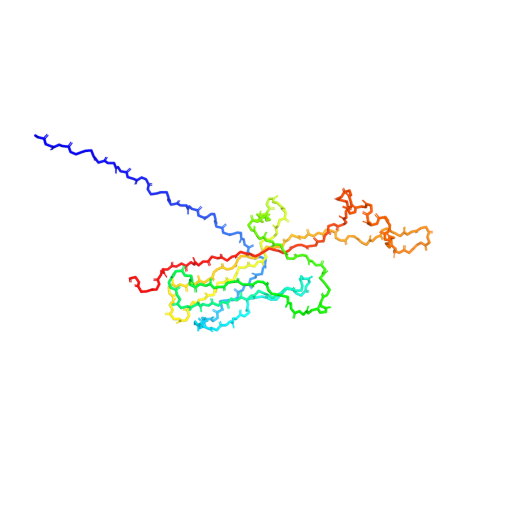-4.066 1.00 97.75 98 LEU A CA 1
ATOM 720 C C . LEU A 1 98 ? 4.553 7.749 -4.299 1.00 97.75 98 LEU A C 1
ATOM 722 O O . LEU A 1 98 ? 5.556 8.459 -4.209 1.00 97.75 98 LEU A O 1
ATOM 726 N N . ILE A 1 99 ? 4.621 6.457 -4.613 1.00 97.56 99 ILE A N 1
ATOM 727 C CA . ILE A 1 99 ? 5.887 5.754 -4.841 1.00 97.56 99 ILE A CA 1
ATOM 728 C C . ILE A 1 99 ? 5.972 5.370 -6.310 1.00 97.56 99 ILE A C 1
ATOM 730 O O . ILE A 1 99 ? 5.131 4.631 -6.811 1.00 97.56 99 ILE A O 1
ATOM 734 N N . ARG A 1 100 ? 6.999 5.869 -6.995 1.00 97.19 100 ARG A N 1
ATOM 735 C CA . ARG A 1 100 ? 7.265 5.600 -8.410 1.00 97.19 100 ARG A CA 1
ATOM 736 C C . ARG A 1 100 ? 8.525 4.768 -8.531 1.00 97.19 100 ARG A C 1
ATOM 738 O O . ARG A 1 100 ? 9.604 5.287 -8.282 1.00 97.19 100 ARG A O 1
ATOM 745 N N . VAL A 1 101 ? 8.381 3.490 -8.862 1.00 97.38 101 VAL A N 1
ATOM 746 C CA . VAL A 1 101 ? 9.467 2.506 -8.917 1.00 97.38 101 VAL A CA 1
ATOM 747 C C . VAL A 1 101 ? 9.880 2.292 -10.369 1.00 97.38 101 VAL A C 1
ATOM 749 O O . VAL A 1 101 ? 9.117 1.672 -11.109 1.00 97.38 101 VAL A O 1
ATOM 752 N N . PRO A 1 102 ? 11.062 2.752 -10.808 1.00 96.81 102 PRO A N 1
ATOM 753 C CA . PRO A 1 102 ? 11.525 2.488 -12.165 1.00 96.81 102 PRO A CA 1
ATOM 754 C C . PRO A 1 102 ? 11.918 1.017 -12.343 1.00 96.81 102 PRO A C 1
ATOM 756 O O . PRO A 1 102 ? 12.517 0.416 -11.445 1.00 96.81 102 PRO A O 1
ATOM 759 N N . ASN A 1 103 ? 11.630 0.446 -13.512 1.00 96.31 103 ASN A N 1
ATOM 760 C CA . ASN A 1 103 ? 12.103 -0.885 -13.884 1.00 96.31 103 ASN A CA 1
ATOM 761 C C . ASN A 1 103 ? 13.534 -0.799 -14.443 1.00 96.31 103 ASN A C 1
ATOM 763 O O . ASN A 1 103 ? 13.766 -0.173 -15.477 1.00 96.31 103 ASN A O 1
ATOM 767 N N . ALA A 1 104 ? 14.503 -1.454 -13.798 1.00 95.44 104 ALA A N 1
ATOM 768 C CA . ALA A 1 104 ? 15.900 -1.433 -14.243 1.00 95.44 104 ALA A CA 1
ATOM 769 C C . ALA A 1 104 ? 16.111 -2.126 -15.601 1.00 95.44 104 ALA A C 1
ATOM 771 O O . ALA A 1 104 ? 17.012 -1.747 -16.343 1.00 95.44 104 ALA A O 1
ATOM 772 N N . ALA A 1 105 ? 15.277 -3.113 -15.942 1.00 92.12 105 ALA A N 1
ATOM 773 C CA . ALA A 1 105 ? 15.328 -3.799 -17.234 1.00 92.12 105 ALA A CA 1
ATOM 774 C C . ALA A 1 105 ? 14.565 -3.047 -18.340 1.00 92.12 105 ALA A C 1
ATOM 776 O O . ALA A 1 105 ? 14.658 -3.409 -19.509 1.00 92.12 105 ALA A O 1
ATOM 777 N N . CYS A 1 106 ? 13.783 -2.023 -17.983 1.00 92.69 106 CYS A N 1
ATOM 778 C CA . CYS A 1 106 ? 12.924 -1.301 -18.912 1.00 92.69 106 CYS A CA 1
ATOM 779 C C . CYS A 1 106 ? 12.670 0.132 -18.423 1.00 92.69 106 CYS A C 1
ATOM 781 O O . CYS A 1 106 ? 11.637 0.407 -17.812 1.00 92.69 106 CYS A O 1
ATOM 783 N N . PRO A 1 107 ? 13.590 1.073 -18.696 1.00 90.81 107 PRO A N 1
ATOM 784 C CA . PRO A 1 107 ? 13.541 2.423 -18.124 1.00 90.81 107 PRO A CA 1
ATOM 785 C C . PRO A 1 107 ? 12.301 3.248 -18.500 1.00 90.81 107 PRO A C 1
ATOM 787 O O . PRO A 1 107 ? 11.999 4.241 -17.846 1.00 90.81 107 PRO A O 1
ATOM 790 N N . GLN A 1 108 ? 11.578 2.852 -19.553 1.00 92.19 108 GLN A N 1
ATOM 791 C CA . GLN A 1 108 ? 10.321 3.482 -19.970 1.00 92.19 108 GLN A CA 1
ATOM 792 C C . GLN A 1 108 ? 9.096 2.970 -19.198 1.00 92.19 108 GLN A C 1
ATOM 794 O O . GLN A 1 108 ? 7.993 3.451 -19.455 1.00 92.19 108 GLN A O 1
ATOM 799 N N . GLN A 1 109 ? 9.277 2.012 -18.286 1.00 94.94 109 GLN A N 1
ATOM 800 C CA . GLN A 1 109 ? 8.235 1.407 -17.467 1.00 94.94 109 GLN A CA 1
ATOM 801 C C . GLN A 1 109 ? 8.513 1.652 -15.981 1.00 94.94 109 GLN A C 1
ATOM 803 O O . GLN A 1 109 ? 9.638 1.508 -15.496 1.00 94.94 109 GLN A O 1
ATOM 808 N N . GLN A 1 110 ? 7.460 1.967 -15.232 1.00 96.88 110 GLN A N 1
ATOM 809 C CA . GLN A 1 110 ? 7.516 2.098 -13.780 1.00 96.88 110 GLN A CA 1
ATOM 810 C C . GLN A 1 110 ? 6.247 1.554 -13.124 1.00 96.88 110 GLN A C 1
ATOM 812 O O . GLN A 1 110 ? 5.159 1.623 -13.694 1.00 96.88 110 GLN A O 1
ATOM 817 N N . ALA A 1 111 ? 6.379 1.049 -11.902 1.00 97.31 111 ALA A N 1
ATOM 818 C CA . ALA A 1 111 ? 5.235 0.778 -11.044 1.00 97.31 111 ALA A CA 1
ATOM 819 C C . ALA A 1 111 ? 4.925 2.023 -10.212 1.00 97.31 111 ALA A C 1
ATOM 821 O O . ALA A 1 111 ? 5.829 2.657 -9.666 1.00 97.31 111 ALA A O 1
ATOM 822 N N . VAL A 1 112 ? 3.650 2.377 -10.113 1.00 97.31 112 VAL A N 1
ATOM 823 C CA . VAL A 1 112 ? 3.179 3.565 -9.407 1.00 97.31 112 VAL A CA 1
ATOM 824 C C . VAL A 1 112 ? 2.215 3.140 -8.321 1.00 97.31 112 VAL A C 1
ATOM 826 O O . VAL A 1 112 ? 1.145 2.593 -8.584 1.00 97.31 112 VAL A O 1
ATOM 829 N N . LEU A 1 113 ? 2.627 3.378 -7.081 1.00 97.69 113 LEU A N 1
ATOM 830 C CA . LEU A 1 113 ? 1.869 3.052 -5.892 1.00 97.69 113 LEU A CA 1
ATOM 831 C C . LEU A 1 113 ? 1.268 4.315 -5.285 1.00 97.69 113 LEU A C 1
ATOM 833 O O . LEU A 1 113 ? 1.987 5.259 -4.960 1.00 97.69 113 LEU A O 1
ATOM 837 N N . ARG A 1 114 ? -0.042 4.281 -5.067 1.00 98.19 114 ARG A N 1
ATOM 838 C CA . ARG A 1 114 ? -0.826 5.336 -4.424 1.00 98.19 114 ARG A CA 1
ATOM 839 C C . ARG A 1 114 ? -1.279 4.844 -3.064 1.00 98.19 114 ARG A C 1
ATOM 841 O O . ARG A 1 114 ? -2.017 3.860 -2.994 1.00 98.19 114 ARG A O 1
ATOM 848 N N . ILE A 1 115 ? -0.843 5.509 -1.997 1.00 98.25 115 ILE A N 1
ATOM 849 C CA . ILE A 1 115 ? -1.189 5.150 -0.620 1.00 98.25 115 ILE A CA 1
ATOM 850 C C . ILE A 1 115 ? -2.024 6.265 -0.009 1.00 98.25 115 ILE A C 1
ATOM 852 O O . ILE A 1 115 ? -1.641 7.433 -0.011 1.00 98.25 115 ILE A O 1
ATOM 856 N N . TRP A 1 116 ? -3.144 5.875 0.578 1.00 98.56 116 TRP A N 1
ATOM 857 C CA . TRP A 1 116 ? -4.073 6.756 1.261 1.00 98.56 116 TRP A CA 1
ATOM 858 C C . TRP A 1 116 ? -4.148 6.396 2.733 1.00 98.56 116 TRP A C 1
ATOM 860 O O . TRP A 1 116 ? -4.099 5.217 3.093 1.00 98.56 116 TRP A O 1
ATOM 870 N N . ARG A 1 117 ? -4.319 7.411 3.581 1.00 97.88 117 ARG A N 1
ATOM 871 C CA . ARG A 1 117 ? -4.635 7.223 4.998 1.00 97.88 117 ARG A CA 1
ATOM 872 C C . ARG A 1 117 ? -5.948 7.915 5.333 1.00 97.88 117 ARG A C 1
ATOM 874 O O . ARG A 1 117 ? -6.136 9.073 4.982 1.00 97.88 117 ARG A O 1
ATOM 881 N N . LYS A 1 118 ? -6.847 7.234 6.036 1.00 97.12 118 LYS A N 1
ATOM 882 C CA . LYS A 1 118 ? -8.025 7.846 6.650 1.00 97.12 118 LYS A CA 1
ATOM 883 C C . LYS A 1 118 ? -7.734 8.054 8.130 1.00 97.12 118 LYS A C 1
ATOM 885 O O . LYS A 1 118 ? -7.596 7.059 8.850 1.00 97.12 118 LYS A O 1
ATOM 890 N N . PRO A 1 119 ? -7.592 9.305 8.597 1.00 93.56 119 PRO A N 1
ATOM 891 C CA . PRO A 1 119 ? -7.482 9.557 10.022 1.00 93.56 119 PRO A CA 1
ATOM 892 C C . PRO A 1 119 ? -8.772 9.127 10.728 1.00 93.56 119 PRO A C 1
ATOM 894 O O . PRO A 1 119 ? -9.860 9.156 10.153 1.00 93.56 119 PRO A O 1
ATOM 897 N N . ALA A 1 120 ? -8.647 8.751 11.994 1.00 90.19 120 ALA A N 1
ATOM 898 C CA . ALA A 1 120 ? -9.782 8.565 12.881 1.00 90.19 120 ALA A CA 1
ATOM 899 C C . ALA A 1 120 ? -9.495 9.301 14.187 1.00 90.19 120 ALA A C 1
ATOM 901 O O . ALA A 1 120 ? -8.366 9.276 14.682 1.00 90.19 120 ALA A O 1
ATOM 902 N N . ALA A 1 121 ? -10.513 9.954 14.739 1.00 74.69 121 ALA A N 1
ATOM 903 C CA . ALA A 1 121 ? -10.424 10.566 16.053 1.00 74.69 121 ALA A CA 1
ATOM 904 C C . ALA A 1 121 ? -10.525 9.461 17.115 1.00 74.69 121 ALA A C 1
ATOM 906 O O . ALA A 1 121 ? -11.607 9.156 17.615 1.00 74.69 121 ALA A O 1
ATOM 907 N N . ALA A 1 122 ? -9.397 8.825 17.428 1.00 66.44 122 ALA A N 1
ATOM 908 C CA . ALA A 1 122 ? -9.316 7.889 18.539 1.00 66.44 122 ALA A CA 1
ATOM 909 C C . ALA A 1 122 ? -9.299 8.685 19.853 1.00 66.44 122 ALA A C 1
ATOM 911 O O . ALA A 1 122 ? -8.243 9.092 20.335 1.00 66.44 122 ALA A O 1
ATOM 912 N N . ALA A 1 123 ? -10.479 8.956 20.410 1.00 67.69 123 ALA A N 1
ATOM 913 C CA . ALA A 1 123 ? -10.589 9.507 21.754 1.00 67.69 123 ALA A CA 1
ATOM 914 C C . ALA A 1 123 ? -10.393 8.386 22.791 1.00 67.69 123 ALA A C 1
ATOM 916 O O . ALA A 1 123 ? -10.911 7.281 22.589 1.00 67.69 123 ALA A O 1
ATOM 917 N N . PRO A 1 124 ? -9.688 8.644 23.909 1.00 70.62 124 PRO A N 1
ATOM 918 C CA . PRO A 1 124 ? -9.673 7.720 25.033 1.00 70.62 124 PRO A CA 1
ATOM 919 C C . PRO A 1 124 ? -11.108 7.401 25.483 1.00 70.62 124 PRO A C 1
ATOM 921 O O . PRO A 1 124 ? -11.969 8.288 25.438 1.00 70.62 124 PRO A O 1
ATOM 924 N N . PRO A 1 125 ? -11.385 6.169 25.949 1.00 77.19 125 PRO A N 1
ATOM 925 C CA . PRO A 1 125 ? -12.667 5.850 26.564 1.00 77.19 125 PRO A CA 1
ATOM 926 C C . PRO A 1 125 ? -12.984 6.849 27.675 1.00 77.19 125 PRO A C 1
ATOM 928 O O . PRO A 1 125 ? -12.084 7.233 28.434 1.00 77.19 125 PRO A O 1
ATOM 931 N N . ARG A 1 126 ? -14.259 7.244 27.783 1.00 81.88 126 ARG A N 1
ATOM 932 C CA . ARG A 1 126 ? -14.710 8.097 28.888 1.00 81.88 126 ARG A CA 1
ATOM 933 C C . ARG A 1 126 ? -14.342 7.432 30.209 1.00 81.88 126 ARG A C 1
ATOM 935 O O . ARG A 1 126 ? -14.430 6.211 30.340 1.00 81.88 126 ARG A O 1
ATOM 942 N N . LEU A 1 127 ? -13.929 8.254 31.165 1.00 87.06 127 LEU A N 1
ATOM 943 C CA . LEU A 1 127 ? -13.669 7.780 32.513 1.00 87.06 127 LEU A CA 1
ATOM 944 C C . LEU A 1 127 ? -14.976 7.267 33.123 1.00 87.06 127 LEU A C 1
ATOM 946 O O . LEU A 1 127 ? -16.033 7.876 32.947 1.00 87.06 127 LEU A O 1
ATOM 950 N N . ASP A 1 128 ? -14.899 6.135 33.810 1.00 85.31 128 ASP A N 1
ATOM 951 C CA . ASP A 1 128 ? -15.996 5.627 34.620 1.00 85.31 128 ASP A CA 1
ATOM 952 C C . ASP A 1 128 ? -16.218 6.515 35.860 1.00 85.31 128 ASP A C 1
ATOM 954 O O . ASP A 1 128 ? -15.484 7.474 36.116 1.00 85.31 128 ASP A O 1
ATOM 958 N N . ALA A 1 129 ? -17.229 6.185 36.665 1.00 84.88 129 ALA A N 1
ATOM 959 C CA . ALA A 1 129 ? -17.535 6.914 37.897 1.00 84.88 129 ALA A CA 1
ATOM 960 C C . ALA A 1 129 ? -16.379 6.920 38.925 1.00 84.88 129 ALA A C 1
ATOM 962 O O . ALA A 1 129 ? -16.419 7.687 39.881 1.00 84.88 129 ALA A O 1
ATOM 963 N N . GLN A 1 130 ? -15.349 6.085 38.737 1.00 89.56 130 GLN A N 1
ATOM 964 C CA . GLN A 1 130 ? -14.140 6.035 39.565 1.00 89.56 130 GLN A CA 1
ATOM 965 C C . GLN A 1 130 ? -12.973 6.827 38.949 1.00 89.56 130 GLN A C 1
ATOM 967 O O . GLN A 1 130 ? -11.845 6.731 39.432 1.00 89.56 130 GLN A O 1
ATOM 972 N N . GLY A 1 131 ? -13.207 7.573 37.866 1.00 90.12 131 GLY A N 1
ATOM 973 C CA . GLY A 1 131 ? -12.169 8.321 37.165 1.00 90.12 131 GLY A CA 1
ATOM 974 C C . GLY A 1 131 ? -11.214 7.438 36.353 1.00 90.12 131 GLY A C 1
ATOM 975 O O . GLY A 1 131 ? -10.115 7.882 36.030 1.00 90.12 131 GLY A O 1
ATOM 976 N N . ARG A 1 132 ? -11.582 6.188 36.026 1.00 85.88 132 ARG A N 1
ATOM 977 C CA . ARG A 1 132 ? -10.721 5.243 35.291 1.00 85.88 132 ARG A CA 1
ATOM 978 C C . ARG A 1 132 ? -11.209 5.029 33.862 1.00 85.88 132 ARG A C 1
ATOM 980 O O . ARG A 1 132 ? -12.394 4.832 33.623 1.00 85.88 132 ARG A O 1
ATOM 987 N N . SER A 1 133 ? -10.286 5.005 32.902 1.00 87.81 133 SER A N 1
ATOM 988 C CA . SER A 1 133 ? -10.594 4.642 31.512 1.00 87.81 133 SER A CA 1
ATOM 989 C C . SER A 1 133 ? -10.655 3.116 31.397 1.00 87.81 133 SER A C 1
ATOM 991 O O . SER A 1 133 ? -9.630 2.440 31.496 1.00 87.81 133 SER A O 1
ATOM 993 N N . ARG A 1 134 ? -11.863 2.559 31.260 1.00 86.75 134 ARG A N 1
ATOM 994 C CA . ARG A 1 134 ? -12.105 1.113 31.128 1.00 86.75 134 ARG A CA 1
ATOM 995 C C . ARG A 1 134 ? -13.021 0.832 29.942 1.00 86.75 134 ARG A C 1
ATOM 997 O O . ARG A 1 134 ? -13.975 1.564 29.703 1.00 86.75 134 ARG A O 1
ATOM 1004 N N . LEU A 1 135 ? -12.733 -0.254 29.228 1.00 85.56 135 LEU A N 1
ATOM 1005 C CA . LEU A 1 135 ? -13.596 -0.815 28.190 1.00 85.56 135 LEU A CA 1
ATOM 1006 C C . LEU A 1 135 ? -14.188 -2.121 28.714 1.00 85.56 135 LEU A C 1
ATOM 1008 O O . LEU A 1 135 ? -13.447 -3.049 29.042 1.00 85.56 135 LEU A O 1
ATOM 1012 N N . TYR A 1 136 ? -15.513 -2.194 28.801 1.00 86.56 136 TYR A 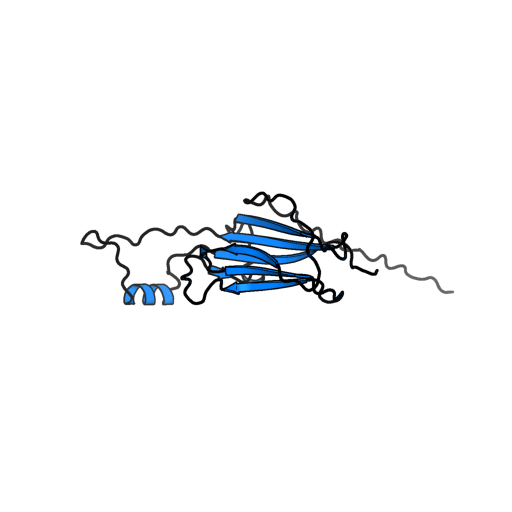N 1
ATOM 1013 C CA . TYR A 1 136 ? -16.207 -3.408 29.214 1.00 86.56 136 TYR A CA 1
ATOM 1014 C C . TYR A 1 136 ? -16.514 -4.253 27.984 1.00 86.56 136 TYR A C 1
ATOM 1016 O O . TYR A 1 136 ? -17.178 -3.804 27.054 1.00 86.56 136 TYR A O 1
ATOM 1024 N N . LEU A 1 137 ? -16.039 -5.500 27.982 1.00 90.69 137 LEU A N 1
ATOM 1025 C CA . LEU A 1 137 ? -16.168 -6.397 26.831 1.00 90.69 137 LEU A CA 1
ATOM 1026 C C . LEU A 1 137 ? -17.623 -6.559 26.363 1.00 90.69 137 LEU A C 1
ATOM 1028 O O . LEU A 1 137 ? -17.864 -6.650 25.163 1.00 90.69 137 LEU A O 1
ATOM 1032 N N . GLN A 1 138 ? -18.583 -6.601 27.290 1.00 91.81 138 GLN A N 1
ATOM 1033 C CA . GLN A 1 138 ? -20.000 -6.741 26.951 1.00 91.81 138 GLN A CA 1
ATOM 1034 C C . GLN A 1 138 ? -20.525 -5.510 26.199 1.00 91.81 138 GLN A C 1
ATOM 1036 O O . GLN A 1 138 ? -21.150 -5.661 25.150 1.00 91.81 138 GLN A O 1
ATOM 1041 N N . ASP A 1 139 ? -20.199 -4.311 26.677 1.00 88.94 139 ASP A N 1
ATOM 1042 C CA . ASP A 1 139 ? -20.597 -3.047 26.054 1.00 88.94 139 ASP A CA 1
ATOM 1043 C C . ASP A 1 139 ? -19.951 -2.891 24.675 1.00 88.94 139 ASP A C 1
ATOM 1045 O O . ASP A 1 139 ? -20.610 -2.513 23.709 1.00 88.94 139 ASP A O 1
ATOM 1049 N N . GLU A 1 140 ? -18.668 -3.238 24.543 1.00 90.19 140 GLU A N 1
ATOM 1050 C CA . GLU A 1 140 ? -17.972 -3.173 23.254 1.00 90.19 140 GLU A CA 1
ATOM 1051 C C . GLU A 1 140 ? -18.528 -4.189 22.250 1.00 90.19 140 GLU A C 1
ATOM 1053 O O . GLU A 1 140 ? -18.655 -3.875 21.067 1.00 90.19 140 GLU A O 1
ATOM 1058 N N . LYS A 1 141 ? -18.949 -5.380 22.699 1.00 92.38 141 LYS A N 1
ATOM 1059 C CA . LYS A 1 141 ? -19.662 -6.342 21.842 1.00 92.38 141 LYS A CA 1
ATOM 1060 C C . LYS A 1 141 ? -21.009 -5.794 21.366 1.00 92.38 141 LYS A C 1
ATOM 1062 O O . LYS A 1 141 ? -21.344 -5.961 20.195 1.00 92.38 141 LYS A O 1
ATOM 1067 N N . GLN A 1 142 ? -21.763 -5.124 22.237 1.00 91.88 142 GLN A N 1
ATOM 1068 C CA . GLN A 1 142 ? -23.030 -4.486 21.863 1.00 91.88 142 GLN A CA 1
ATOM 1069 C C . GLN A 1 142 ? -22.808 -3.350 20.857 1.00 91.88 142 GLN A C 1
ATOM 1071 O O . GLN A 1 142 ? -23.470 -3.311 19.819 1.00 91.88 142 GLN A O 1
ATOM 1076 N N . LYS A 1 143 ? -21.812 -2.486 21.094 1.00 88.62 143 LYS A N 1
ATOM 1077 C CA . LYS A 1 143 ? -21.409 -1.436 20.144 1.00 88.62 143 LYS A CA 1
ATOM 1078 C C . LYS A 1 143 ? -20.968 -2.021 18.806 1.00 88.62 143 LYS A C 1
ATOM 1080 O O . LYS A 1 143 ? -21.323 -1.475 17.768 1.00 88.62 143 LYS A O 1
ATOM 1085 N N . ALA A 1 144 ? -20.235 -3.136 18.805 1.00 87.56 144 ALA A N 1
ATOM 1086 C CA . ALA A 1 144 ? -19.841 -3.836 17.582 1.00 87.56 144 ALA A CA 1
ATOM 1087 C C . ALA A 1 144 ? -21.053 -4.319 16.781 1.00 87.56 144 ALA A C 1
ATOM 10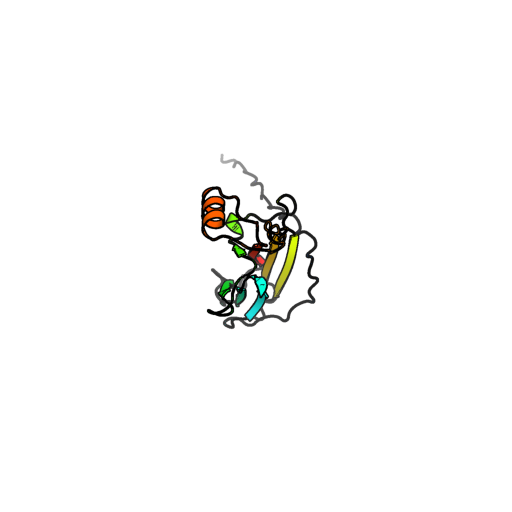89 O O . ALA A 1 144 ? -21.126 -4.055 15.582 1.00 87.56 144 ALA A O 1
ATOM 1090 N N . GLY A 1 145 ? -22.021 -4.957 17.447 1.00 89.81 145 GLY A N 1
ATOM 1091 C CA . GLY A 1 145 ? -23.273 -5.387 16.821 1.00 89.81 145 GLY A CA 1
ATOM 1092 C C . GLY A 1 145 ? -24.096 -4.227 16.250 1.00 89.81 145 GLY A C 1
ATOM 1093 O O . GLY A 1 145 ? -24.750 -4.391 15.226 1.00 89.81 145 GLY A O 1
ATOM 1094 N N . ALA A 1 146 ? -24.011 -3.045 16.865 1.00 91.81 146 ALA A N 1
ATOM 1095 C CA . ALA A 1 146 ? -24.679 -1.823 16.416 1.00 91.81 146 ALA A CA 1
ATOM 1096 C C . ALA A 1 146 ? -23.849 -0.964 15.436 1.00 91.81 146 ALA A C 1
ATOM 1098 O O . ALA A 1 146 ? -24.275 0.136 15.093 1.00 91.81 146 ALA A O 1
ATOM 1099 N N . ALA A 1 147 ? -22.663 -1.418 15.008 1.00 84.81 147 ALA A N 1
ATOM 1100 C CA . ALA A 1 147 ? -21.715 -0.643 14.193 1.00 84.81 147 ALA A CA 1
ATOM 1101 C C . ALA A 1 147 ? -21.290 0.714 14.811 1.00 84.81 147 ALA A C 1
ATOM 1103 O O . ALA A 1 147 ? -20.982 1.670 14.104 1.00 84.81 147 ALA A O 1
ATOM 1104 N N . GLN A 1 148 ? -21.231 0.783 16.143 1.00 84.31 148 GLN A N 1
ATOM 1105 C CA . GLN A 1 148 ? -20.882 1.964 16.946 1.00 84.31 148 GLN A CA 1
ATOM 1106 C C . GLN A 1 148 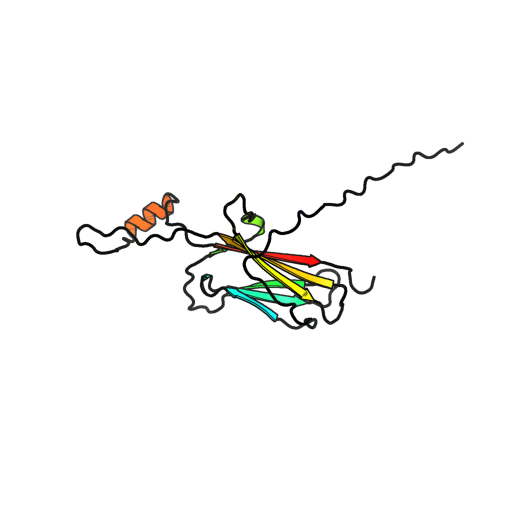? -19.494 1.870 17.601 1.00 84.31 148 GLN A C 1
ATOM 1108 O O . GLN A 1 148 ? -19.181 2.632 18.519 1.00 84.31 148 GLN A O 1
ATOM 1113 N N . LEU A 1 149 ? -18.652 0.923 17.176 1.00 82.56 149 LEU A N 1
ATOM 1114 C CA . LEU A 1 149 ? -17.267 0.879 17.644 1.00 82.56 149 LEU A CA 1
ATOM 1115 C C . LEU A 1 149 ? -16.530 2.158 17.254 1.00 82.56 149 LEU A C 1
ATOM 1117 O O . LEU A 1 149 ? -16.739 2.712 16.172 1.00 82.56 149 LEU A O 1
ATOM 1121 N N . ALA A 1 150 ? -15.622 2.589 18.130 1.00 81.75 150 ALA A N 1
ATOM 1122 C CA . ALA A 1 150 ? -14.738 3.703 17.834 1.00 81.75 150 ALA A CA 1
ATOM 1123 C C . ALA A 1 150 ? -13.982 3.437 16.523 1.00 81.75 150 ALA A C 1
ATOM 1125 O O . ALA A 1 150 ? -13.388 2.371 16.329 1.00 81.75 150 ALA A O 1
ATOM 1126 N N . ALA A 1 151 ? -14.010 4.415 15.618 1.00 86.81 151 ALA A N 1
ATOM 1127 C CA . ALA A 1 151 ? -13.262 4.326 14.377 1.00 86.81 151 ALA A CA 1
ATOM 1128 C C . ALA A 1 151 ? -11.759 4.298 14.683 1.00 86.81 151 ALA A C 1
ATOM 1130 O O . ALA A 1 151 ? -11.258 5.088 15.484 1.00 86.81 151 ALA A O 1
ATOM 1131 N N . ILE A 1 152 ? -11.038 3.409 14.004 1.00 90.75 152 ILE A N 1
ATOM 1132 C CA . ILE A 1 152 ? -9.574 3.377 14.017 1.00 90.75 152 ILE A CA 1
ATOM 1133 C C . ILE A 1 152 ? -9.034 3.856 12.670 1.00 90.75 152 IL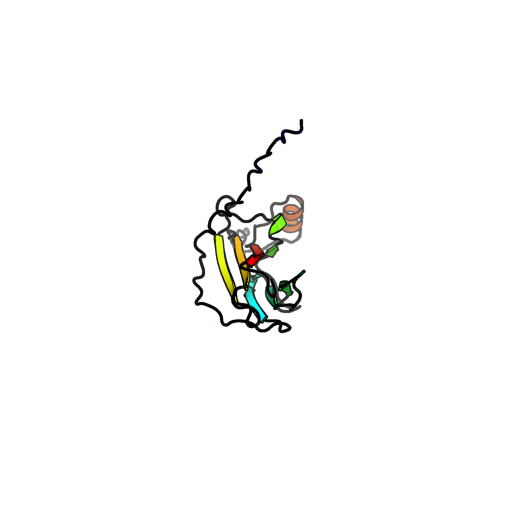E A C 1
ATOM 1135 O O . ILE A 1 152 ? -9.736 3.722 11.660 1.00 90.75 152 ILE A O 1
ATOM 1139 N N . PRO A 1 153 ? -7.809 4.412 12.623 1.00 95.50 153 PRO A N 1
ATOM 1140 C CA . PRO A 1 153 ? -7.213 4.853 11.372 1.00 95.50 153 PRO A CA 1
ATOM 1141 C C . PRO A 1 153 ? -7.175 3.726 10.338 1.00 95.50 153 PRO A C 1
ATOM 1143 O O . PRO A 1 153 ? -7.051 2.546 10.680 1.00 95.50 153 PRO A O 1
ATOM 1146 N N . MET A 1 154 ? -7.268 4.088 9.063 1.00 97.38 154 MET A N 1
ATOM 1147 C CA . MET A 1 154 ? -7.218 3.125 7.964 1.00 97.38 154 MET A CA 1
ATOM 1148 C C . MET A 1 154 ? -6.183 3.526 6.924 1.00 97.38 154 MET A C 1
ATOM 1150 O O . MET A 1 154 ? -5.959 4.708 6.687 1.00 97.38 154 MET A O 1
ATOM 1154 N N . PHE A 1 155 ? -5.596 2.533 6.272 1.00 98.31 155 PHE A N 1
ATOM 1155 C CA . PHE A 1 155 ? -4.719 2.688 5.123 1.00 98.31 155 PHE A CA 1
ATOM 1156 C C . PHE A 1 155 ? -5.261 1.881 3.956 1.00 98.31 155 PHE A C 1
ATOM 1158 O O . PHE A 1 155 ? -5.792 0.789 4.148 1.00 98.31 155 PHE A O 1
ATOM 1165 N N . ALA A 1 156 ? -5.096 2.410 2.754 1.00 98.44 156 ALA A N 1
ATOM 1166 C CA . ALA A 1 156 ? -5.395 1.716 1.513 1.00 98.44 156 ALA A CA 1
ATOM 1167 C C . ALA A 1 156 ? -4.261 1.985 0.526 1.00 98.44 156 ALA A C 1
ATOM 1169 O O . ALA A 1 156 ? -3.743 3.101 0.473 1.00 98.44 156 ALA A O 1
ATOM 1170 N N . ALA A 1 157 ? -3.875 0.982 -0.259 1.00 98.31 157 ALA A N 1
ATOM 1171 C CA . ALA A 1 157 ? -2.905 1.166 -1.328 1.00 98.31 157 ALA A CA 1
ATOM 1172 C C . ALA A 1 157 ? -3.384 0.517 -2.622 1.00 98.31 157 ALA A C 1
ATOM 1174 O O . ALA A 1 157 ? -3.975 -0.561 -2.606 1.00 98.31 157 ALA A O 1
ATOM 1175 N N . SER A 1 158 ? -3.104 1.189 -3.732 1.00 97.50 158 SER A N 1
ATOM 1176 C CA . SER A 1 158 ? -3.363 0.704 -5.086 1.00 97.50 158 SER A CA 1
ATOM 1177 C C . SER A 1 158 ? -2.105 0.849 -5.928 1.00 97.50 158 SER A C 1
ATOM 1179 O O . SER A 1 158 ? -1.299 1.751 -5.688 1.00 97.50 158 SER A O 1
ATOM 1181 N N . MET A 1 159 ? -1.938 -0.051 -6.893 1.00 96.94 159 MET A N 1
ATOM 1182 C CA . MET A 1 159 ? -0.785 -0.104 -7.783 1.00 96.94 159 MET A CA 1
ATOM 1183 C C . MET A 1 159 ? -1.259 -0.074 -9.234 1.00 96.94 159 MET A C 1
ATOM 1185 O O . MET A 1 159 ? -2.215 -0.762 -9.589 1.00 96.94 159 MET A O 1
ATOM 1189 N N . SER A 1 160 ? -0.568 0.706 -10.059 1.00 96.38 160 SER A N 1
ATOM 1190 C CA . SER A 1 160 ? -0.666 0.666 -11.516 1.00 96.38 160 SER A CA 1
ATOM 1191 C C . SER A 1 160 ? 0.726 0.569 -12.134 1.00 96.38 160 SER A C 1
ATOM 1193 O O . SER A 1 160 ? 1.716 0.973 -11.526 1.00 96.38 160 SER A O 1
ATOM 1195 N N . VAL A 1 161 ? 0.810 0.073 -13.365 1.00 96.25 161 VAL A N 1
ATOM 1196 C CA . VAL A 1 161 ? 2.021 0.183 -14.187 1.00 96.25 161 VAL A CA 1
ATOM 1197 C C . VAL A 1 161 ? 1.830 1.362 -15.137 1.00 96.25 161 VAL A C 1
ATOM 1199 O O . VAL A 1 161 ? 0.812 1.444 -15.818 1.00 96.25 161 VAL A O 1
ATOM 1202 N N . GLU A 1 162 ? 2.787 2.285 -15.160 1.00 95.00 162 GLU A N 1
ATOM 1203 C CA . GLU A 1 162 ? 2.791 3.452 -16.045 1.00 95.00 162 GLU A CA 1
ATOM 1204 C C . GLU A 1 162 ? 3.987 3.386 -17.005 1.00 95.00 162 GLU A C 1
ATOM 1206 O O . GLU A 1 162 ? 5.044 2.835 -16.680 1.00 95.00 162 GLU A O 1
ATOM 1211 N N . GLY A 1 163 ? 3.825 3.990 -18.184 1.00 91.56 163 GLY A N 1
ATOM 1212 C CA . GLY A 1 163 ? 4.845 4.027 -19.229 1.00 91.56 163 GLY A CA 1
ATOM 1213 C C . GLY A 1 163 ? 4.606 3.023 -20.358 1.00 91.56 163 GLY A C 1
ATOM 1214 O O . GLY A 1 163 ? 3.507 2.491 -20.513 1.00 91.56 163 GLY A O 1
ATOM 1215 N N . LYS A 1 164 ? 5.627 2.809 -21.193 1.00 87.06 164 LYS A N 1
ATOM 1216 C CA . LYS A 1 164 ? 5.535 1.915 -22.357 1.00 87.06 164 LYS A CA 1
ATOM 1217 C C . LYS A 1 164 ? 5.838 0.473 -21.958 1.00 87.06 164 LYS A C 1
ATOM 1219 O O . LYS A 1 164 ? 6.664 0.223 -21.082 1.00 87.06 164 LYS A O 1
ATOM 1224 N N . ALA A 1 165 ? 5.174 -0.472 -22.622 1.00 82.38 165 ALA A N 1
ATOM 1225 C CA . ALA A 1 165 ? 5.523 -1.881 -22.508 1.00 82.38 165 ALA A CA 1
ATOM 1226 C C . ALA A 1 165 ? 6.937 -2.129 -23.054 1.00 82.38 165 ALA A C 1
ATOM 1228 O O . ALA A 1 165 ? 7.414 -1.433 -23.949 1.00 82.38 165 ALA A O 1
ATOM 1229 N N . CYS A 1 166 ? 7.602 -3.130 -22.495 1.00 78.94 166 CYS A N 1
ATOM 1230 C CA . CYS A 1 166 ? 8.968 -3.488 -22.851 1.00 78.94 166 CYS A CA 1
ATOM 1231 C C . CYS A 1 166 ? 8.932 -4.485 -24.016 1.00 78.94 166 CYS A C 1
ATOM 1233 O O . CYS A 1 166 ? 8.227 -5.487 -23.919 1.00 78.94 166 CYS A O 1
ATOM 1235 N N . GLY A 1 167 ? 9.686 -4.221 -25.090 1.00 67.75 167 GLY A N 1
ATOM 1236 C CA . GLY A 1 167 ? 9.727 -5.082 -26.283 1.00 67.75 167 GLY A CA 1
ATOM 1237 C C . GLY A 1 167 ? 8.604 -4.844 -27.303 1.00 67.75 167 GLY A C 1
ATOM 1238 O O . GLY A 1 167 ? 8.274 -5.770 -28.040 1.00 67.75 167 GLY A O 1
ATOM 1239 N N . ALA A 1 168 ? 8.014 -3.642 -27.312 1.00 51.56 168 ALA A N 1
ATOM 1240 C CA . ALA A 1 168 ? 7.124 -3.168 -28.377 1.00 51.56 168 ALA A CA 1
ATOM 1241 C C . ALA A 1 168 ? 7.910 -2.619 -29.577 1.00 51.56 168 ALA A C 1
ATOM 1243 O O . ALA A 1 168 ? 9.000 -2.044 -29.342 1.00 51.56 168 ALA A O 1
#

Sequence (168 aa):
MIASLLCTGLAGGAHAAADPVPEIKRAPIPAQAAGRVHTLRQIPEACARIEGLFTGQAAEPYKFAVVRTSPTCQPRARFVDAAKAQPSEQAGWTFNDLIRVPNAACPQQQAVLRIWRKPAAAAPPRLDAQGRSRLYLQDEKQKAGAAQLAAIPMFAASMSVEGKACGA